Protein AF-A0A1E4WXC2-F1 (afdb_monomer_lite)

Foldseek 3Di:
DDPVLVVLLVLLVVLLVLLLVLLVCVVVVNDDPVSVVSNVVSVVVNVVSLVLLVDPPSVDDPVSSVSSVVSVVSSVVSCCCSDPVNVVVVVCCVVCPDPPPPDPPVVPVVPPPDPDDDDD

pLDDT: mean 85.44, std 17.56, range [43.09, 98.62]

Sequence (120 aa):
MNKLELTLIGMAQQQLSAVLRFHAKHEARTVTEDDEDEYLRDSGALSALLELGHLSDSGMGEAAVTAMLEVEAKHSAAVRAAHPLAKAAEAMSKKFPPRYVTGIQDSQTLRAADPDGPNS

Radius of gyration: 25.93 Å; chains: 1; bounding box: 46×17×95 Å

Structure (mmCIF, N/CA/C/O backbone):
data_AF-A0A1E4WXC2-F1
#
_entry.id   AF-A0A1E4WXC2-F1
#
loop_
_atom_site.group_PDB
_atom_site.id
_atom_site.type_symbol
_atom_site.label_atom_id
_atom_site.label_alt_id
_atom_site.label_comp_id
_atom_site.label_asym_id
_atom_site.label_entity_id
_atom_site.label_seq_id
_atom_site.pdbx_PDB_ins_code
_atom_site.Cartn_x
_atom_site.Cartn_y
_atom_site.Cartn_z
_atom_site.occupancy
_atom_site.B_iso_or_equiv
_atom_site.auth_seq_id
_atom_site.auth_comp_id
_atom_site.auth_asym_id
_atom_site.auth_atom_id
_atom_site.pdbx_PDB_model_num
ATOM 1 N N . MET A 1 1 ? 10.877 6.254 -16.185 1.00 93.56 1 MET A N 1
ATOM 2 C CA . MET A 1 1 ? 9.677 5.413 -16.028 1.00 93.56 1 MET A CA 1
ATOM 3 C C . MET A 1 1 ? 8.778 5.577 -17.239 1.00 93.56 1 MET A C 1
ATOM 5 O O . MET A 1 1 ? 8.698 6.683 -17.768 1.00 93.56 1 MET A O 1
ATOM 9 N N . ASN A 1 2 ? 8.131 4.505 -17.682 1.00 97.19 2 ASN A N 1
ATOM 10 C CA . ASN A 1 2 ? 7.173 4.500 -18.785 1.00 97.19 2 ASN A CA 1
ATOM 11 C C . ASN A 1 2 ? 5.724 4.698 -18.288 1.00 97.19 2 ASN A C 1
ATOM 13 O O . ASN A 1 2 ? 5.456 4.759 -17.088 1.00 97.19 2 ASN A O 1
ATOM 17 N N . LYS A 1 3 ? 4.770 4.813 -19.223 1.00 98.00 3 LYS A N 1
ATOM 18 C CA . LYS A 1 3 ? 3.358 5.057 -18.889 1.00 98.00 3 LYS A CA 1
ATOM 19 C C . LYS A 1 3 ? 2.736 3.927 -18.060 1.00 98.00 3 LYS A C 1
ATOM 21 O O . LYS A 1 3 ? 1.985 4.224 -17.138 1.00 98.00 3 LYS A O 1
ATOM 26 N N . LEU A 1 4 ? 3.046 2.669 -18.376 1.00 97.56 4 LEU A N 1
ATOM 27 C CA . LEU A 1 4 ? 2.528 1.513 -17.645 1.00 97.56 4 LEU A CA 1
ATOM 28 C C . LEU A 1 4 ? 3.024 1.521 -16.196 1.00 97.56 4 LEU A C 1
ATOM 30 O O . LEU A 1 4 ? 2.217 1.415 -15.282 1.00 97.56 4 LEU A O 1
ATOM 34 N N . GLU A 1 5 ? 4.322 1.730 -15.983 1.00 98.19 5 GLU A N 1
ATOM 35 C CA . GLU A 1 5 ? 4.922 1.827 -14.646 1.00 98.19 5 GLU A CA 1
ATOM 36 C C . GLU A 1 5 ? 4.270 2.932 -13.811 1.00 98.19 5 GLU A C 1
ATOM 38 O O . GLU A 1 5 ? 3.877 2.695 -12.672 1.00 98.19 5 GLU A O 1
ATOM 43 N N . LEU A 1 6 ? 4.087 4.124 -14.390 1.00 98.38 6 LEU A N 1
ATOM 44 C CA . LEU A 1 6 ? 3.409 5.232 -13.713 1.00 98.38 6 LEU A CA 1
ATOM 45 C C . LEU A 1 6 ? 1.959 4.885 -13.353 1.00 98.38 6 LEU A C 1
ATOM 47 O O . LEU A 1 6 ? 1.497 5.239 -12.271 1.00 98.38 6 LEU A O 1
ATOM 51 N N . THR A 1 7 ? 1.241 4.186 -14.236 1.00 98.50 7 THR A N 1
ATOM 52 C CA . THR A 1 7 ? -0.120 3.712 -13.955 1.00 98.50 7 THR A CA 1
ATOM 53 C C . THR A 1 7 ? -0.137 2.698 -12.814 1.00 98.50 7 THR A C 1
ATOM 55 O O . THR A 1 7 ? -0.936 2.855 -11.896 1.00 98.50 7 THR A O 1
ATOM 58 N N . LEU A 1 8 ? 0.756 1.707 -12.822 1.00 98.31 8 LEU A N 1
ATOM 59 C CA . LEU A 1 8 ? 0.839 0.690 -11.770 1.00 98.31 8 LEU A CA 1
ATOM 60 C C . LEU A 1 8 ? 1.173 1.312 -10.409 1.00 98.31 8 LEU A C 1
ATOM 62 O O . LEU A 1 8 ? 0.519 1.002 -9.415 1.00 98.31 8 LEU A O 1
ATOM 66 N N . ILE A 1 9 ? 2.131 2.241 -10.368 1.00 98.50 9 ILE A N 1
ATOM 67 C CA . ILE A 1 9 ? 2.482 2.978 -9.146 1.00 98.50 9 ILE A CA 1
ATOM 68 C C . ILE A 1 9 ? 1.293 3.816 -8.667 1.00 98.50 9 ILE A C 1
ATOM 70 O O . ILE A 1 9 ? 0.977 3.807 -7.479 1.00 98.50 9 ILE A O 1
ATOM 74 N N . GLY A 1 10 ? 0.598 4.509 -9.574 1.00 98.56 10 GLY A N 1
ATOM 75 C CA . GLY A 1 10 ? -0.602 5.277 -9.239 1.00 98.56 10 GLY A CA 1
ATOM 76 C C . GLY A 1 10 ? -1.714 4.401 -8.655 1.00 98.56 10 GLY A C 1
ATOM 77 O O . GLY A 1 10 ? -2.323 4.768 -7.651 1.00 98.56 10 GLY A O 1
ATOM 78 N N . MET A 1 11 ? -1.929 3.210 -9.220 1.00 98.62 11 MET A N 1
ATOM 79 C CA . MET A 1 11 ? -2.863 2.223 -8.673 1.00 98.62 11 MET A CA 1
ATOM 80 C C . MET A 1 11 ? -2.438 1.779 -7.271 1.00 98.62 11 MET A C 1
ATOM 82 O O . MET A 1 11 ? -3.259 1.804 -6.359 1.00 98.62 11 MET A O 1
ATOM 86 N N . ALA A 1 12 ? -1.161 1.449 -7.061 1.00 98.62 12 ALA A N 1
ATOM 87 C CA . ALA A 1 12 ? -0.656 1.040 -5.752 1.00 98.62 12 ALA A CA 1
ATOM 88 C C . ALA A 1 12 ? -0.820 2.156 -4.703 1.00 98.62 12 ALA A C 1
ATOM 90 O O . ALA A 1 12 ? -1.255 1.906 -3.582 1.00 98.62 12 ALA A O 1
ATOM 91 N N . GLN A 1 13 ? -0.560 3.413 -5.074 1.00 98.56 13 GLN A N 1
ATOM 92 C CA . GLN A 1 13 ? -0.780 4.571 -4.202 1.00 98.56 13 GLN A CA 1
ATOM 93 C C . GLN A 1 13 ? -2.261 4.787 -3.869 1.00 98.56 13 GLN A C 1
ATOM 95 O O . GLN A 1 13 ? -2.592 5.129 -2.730 1.00 98.56 13 GLN A O 1
ATOM 100 N N . GLN A 1 14 ? -3.160 4.575 -4.833 1.00 98.44 14 GLN A N 1
ATOM 101 C CA . GLN A 1 14 ? -4.601 4.656 -4.600 1.00 98.44 14 GLN A CA 1
ATOM 102 C C . GLN A 1 14 ? -5.060 3.577 -3.613 1.00 98.44 14 GLN A C 1
ATOM 104 O O . GLN A 1 14 ? -5.761 3.902 -2.654 1.00 98.44 14 GLN A O 1
ATOM 109 N N . GLN A 1 15 ? -4.624 2.327 -3.802 1.00 98.31 15 GLN A N 1
ATOM 110 C CA . GLN A 1 15 ? -4.984 1.230 -2.900 1.00 98.31 15 GLN A CA 1
ATOM 111 C C . GLN A 1 15 ? -4.395 1.423 -1.502 1.00 98.31 15 GLN A C 1
ATOM 113 O O . GLN A 1 15 ? -5.106 1.292 -0.508 1.00 98.31 15 GLN A O 1
ATOM 118 N N . LEU A 1 16 ? -3.138 1.870 -1.403 1.00 98.31 16 LEU A N 1
ATOM 119 C CA . LEU A 1 16 ? -2.549 2.276 -0.126 1.00 98.31 16 LEU A CA 1
ATOM 120 C C . LEU A 1 16 ? -3.389 3.362 0.560 1.00 98.31 16 LEU A C 1
ATOM 122 O O . LEU A 1 16 ? -3.649 3.278 1.756 1.00 98.31 16 LEU A O 1
ATOM 126 N N . SER A 1 17 ? -3.853 4.368 -0.181 1.00 98.19 17 SER A N 1
ATOM 127 C CA . SER A 1 17 ? -4.692 5.431 0.386 1.00 98.19 17 SER A CA 1
ATOM 128 C C . SER A 1 17 ? -6.028 4.897 0.916 1.00 98.19 17 SER A C 1
ATOM 130 O O . SER A 1 17 ? -6.542 5.409 1.910 1.00 98.19 17 SER A O 1
ATOM 132 N N . ALA A 1 18 ? -6.607 3.873 0.288 1.00 97.31 18 ALA A N 1
ATOM 133 C CA . ALA A 1 18 ? -7.816 3.222 0.783 1.00 97.31 18 ALA A CA 1
ATOM 134 C C . ALA A 1 18 ? -7.556 2.411 2.061 1.00 97.31 18 ALA A C 1
ATOM 136 O O . ALA A 1 18 ? -8.230 2.633 3.067 1.00 97.31 18 ALA A O 1
ATOM 137 N N . VAL A 1 19 ? -6.494 1.603 2.077 1.00 96.69 19 VAL A N 1
ATOM 138 C CA . VAL A 1 19 ? -6.042 0.857 3.262 1.00 96.69 19 VAL A CA 1
ATOM 139 C C . VAL A 1 19 ? -5.777 1.786 4.455 1.00 96.69 19 VAL A C 1
ATOM 141 O O . VAL A 1 19 ? -6.225 1.528 5.573 1.00 96.69 19 VAL A O 1
ATOM 144 N N . LEU A 1 20 ? -5.107 2.920 4.231 1.00 96.56 20 LEU A N 1
ATOM 145 C CA . LEU A 1 20 ? -4.854 3.910 5.282 1.00 96.56 20 LEU A CA 1
ATOM 146 C C . LEU A 1 20 ? -6.149 4.531 5.828 1.00 96.56 20 LEU A C 1
ATOM 148 O O . LEU A 1 20 ? -6.258 4.753 7.036 1.00 96.56 20 LEU A O 1
ATOM 152 N N . ARG A 1 21 ? -7.144 4.786 4.968 1.00 96.50 21 ARG A N 1
ATOM 153 C CA . ARG A 1 21 ? -8.462 5.286 5.397 1.00 96.50 21 ARG A CA 1
ATOM 154 C C . ARG A 1 21 ? -9.188 4.271 6.274 1.00 96.50 21 ARG A C 1
ATOM 156 O O . ARG A 1 21 ? -9.747 4.673 7.293 1.00 96.50 21 ARG A O 1
ATOM 163 N N . PHE A 1 22 ? -9.139 2.985 5.929 1.00 96.00 22 PHE A N 1
ATOM 164 C CA . PHE A 1 22 ? -9.697 1.932 6.776 1.00 96.00 22 PHE A CA 1
ATOM 165 C C . PHE A 1 22 ? -9.049 1.930 8.163 1.00 96.00 22 PHE A C 1
ATOM 167 O O . PHE A 1 22 ? -9.750 1.989 9.171 1.00 96.00 22 PHE A O 1
ATOM 174 N N . HIS A 1 23 ? -7.715 1.950 8.242 1.00 93.75 23 HIS A N 1
ATOM 175 C CA . HIS A 1 23 ? -7.026 1.973 9.535 1.00 93.75 23 HIS A CA 1
ATOM 176 C C . HIS A 1 23 ? -7.392 3.200 10.384 1.00 93.75 23 HIS A C 1
ATOM 178 O O . HIS A 1 23 ? -7.569 3.063 11.596 1.00 93.75 23 HIS A O 1
ATOM 184 N N . ALA A 1 24 ? -7.577 4.369 9.763 1.00 93.50 24 ALA A N 1
ATOM 185 C CA . ALA A 1 24 ? -8.047 5.566 10.458 1.00 93.50 24 ALA A CA 1
ATOM 186 C C . ALA A 1 24 ? -9.478 5.400 11.007 1.00 93.50 24 ALA A C 1
ATOM 188 O O . ALA A 1 24 ? -9.735 5.724 12.168 1.00 93.50 24 ALA A O 1
ATOM 189 N N . LYS A 1 25 ? -10.405 4.837 10.217 1.00 95.06 25 LYS A N 1
ATOM 190 C CA . LYS A 1 25 ? -11.763 4.504 10.689 1.00 95.06 25 LYS A CA 1
ATOM 191 C C . LYS A 1 25 ? -11.737 3.480 11.822 1.00 95.06 25 LYS A C 1
ATOM 193 O O . LYS A 1 25 ? -12.479 3.610 12.796 1.00 95.06 25 LYS A O 1
ATOM 198 N N . HIS A 1 26 ? -10.871 2.476 11.716 1.00 93.00 26 HIS A N 1
ATOM 199 C CA . HIS A 1 26 ? -10.718 1.431 12.723 1.00 93.00 26 HIS A CA 1
ATOM 200 C C . HIS A 1 26 ? -10.215 2.012 14.047 1.00 93.00 26 HIS A C 1
ATOM 202 O O . HIS A 1 26 ? -10.731 1.686 15.115 1.00 93.00 26 HIS A O 1
ATOM 208 N N . GLU A 1 27 ? -9.255 2.937 13.996 1.00 90.19 27 GLU A N 1
ATOM 209 C CA . GLU A 1 27 ? -8.804 3.679 15.173 1.00 90.19 27 GLU A CA 1
ATOM 210 C C . GLU A 1 27 ? -9.918 4.537 15.790 1.00 90.19 27 GLU A C 1
ATOM 212 O O . GLU A 1 27 ? -10.079 4.540 17.012 1.00 90.19 27 GLU A O 1
ATOM 217 N N . ALA A 1 28 ? -10.734 5.185 14.957 1.00 92.81 28 ALA A N 1
ATOM 218 C CA . ALA A 1 28 ? -11.896 5.959 15.388 1.00 92.81 28 ALA A CA 1
ATOM 219 C C . ALA A 1 28 ? -13.079 5.098 15.877 1.00 92.81 28 ALA A C 1
ATOM 221 O O . ALA A 1 28 ? -14.045 5.645 16.408 1.00 92.81 28 ALA A O 1
ATOM 222 N N . ARG A 1 29 ? -13.007 3.765 15.735 1.00 93.56 29 ARG A N 1
ATOM 223 C CA . ARG A 1 29 ? -14.093 2.809 16.026 1.00 93.56 29 ARG A CA 1
ATOM 224 C C . ARG A 1 29 ? -15.375 3.092 15.233 1.00 93.56 29 ARG A C 1
ATOM 226 O O . ARG A 1 29 ? -16.475 2.925 15.750 1.00 93.56 29 ARG A O 1
ATOM 233 N N . THR A 1 30 ? -15.223 3.520 13.982 1.00 96.38 30 THR A N 1
ATOM 234 C CA . THR A 1 30 ? -16.335 3.833 13.066 1.00 96.38 30 THR A CA 1
ATOM 235 C C . THR A 1 30 ? -16.383 2.905 11.850 1.00 96.38 30 THR A C 1
ATOM 237 O O . THR A 1 30 ? -16.949 3.284 10.831 1.00 96.38 30 THR A O 1
ATOM 240 N N . VAL A 1 31 ? -15.728 1.743 11.921 1.00 95.88 31 VAL A N 1
ATOM 241 C CA . VAL A 1 31 ? -15.724 0.736 10.847 1.00 95.88 31 VAL A CA 1
ATOM 242 C C . VAL A 1 31 ? -17.091 0.069 10.759 1.00 95.88 31 VAL A C 1
ATOM 244 O O . VAL A 1 31 ? -17.668 -0.303 11.782 1.00 95.88 31 VAL A O 1
ATOM 247 N N . THR A 1 32 ? -17.592 -0.067 9.537 1.00 97.00 32 THR A N 1
ATOM 248 C CA . THR 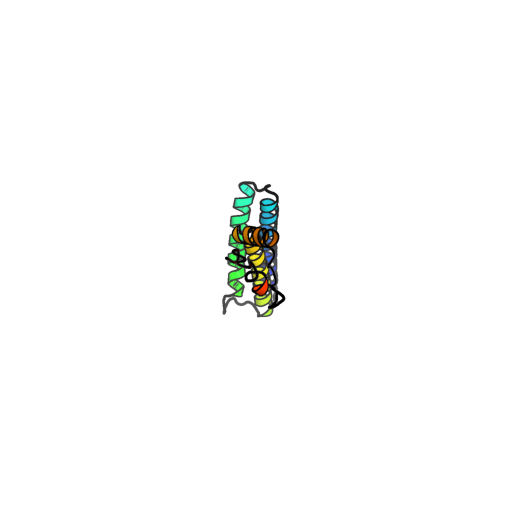A 1 32 ? -18.758 -0.886 9.192 1.00 97.00 32 THR A CA 1
ATOM 249 C C . THR A 1 32 ? -18.323 -2.219 8.576 1.00 97.00 32 THR A C 1
ATOM 251 O O . THR A 1 32 ? -17.158 -2.398 8.240 1.00 97.00 32 THR A O 1
ATOM 254 N N . GLU A 1 33 ? -19.260 -3.149 8.391 1.00 95.94 33 GLU A N 1
ATOM 255 C CA . GLU A 1 33 ? -18.998 -4.402 7.663 1.00 95.94 33 GLU A CA 1
ATOM 256 C C . GLU A 1 33 ? -18.554 -4.130 6.213 1.00 95.94 33 GLU A C 1
ATOM 258 O O . GLU A 1 33 ? -17.541 -4.663 5.770 1.00 95.94 33 GLU A O 1
ATOM 263 N N . ASP A 1 34 ? -19.217 -3.192 5.523 1.00 96.88 34 ASP A N 1
ATOM 264 C CA . ASP A 1 34 ? -18.814 -2.755 4.177 1.00 96.88 34 ASP A CA 1
ATOM 265 C C . ASP A 1 34 ? -17.365 -2.227 4.139 1.00 96.88 34 ASP A C 1
ATOM 267 O O . ASP A 1 34 ? -16.631 -2.482 3.185 1.00 96.88 34 ASP A O 1
ATOM 271 N N . ASP A 1 35 ? -16.925 -1.517 5.187 1.00 96.69 35 ASP A N 1
ATOM 272 C CA . ASP A 1 35 ? -15.550 -1.015 5.283 1.00 96.69 35 ASP A CA 1
ATOM 273 C C . ASP A 1 35 ? -14.525 -2.156 5.414 1.00 96.69 35 ASP A C 1
ATOM 275 O O . ASP A 1 35 ? -13.401 -2.029 4.922 1.00 96.69 35 ASP A O 1
ATOM 279 N N . GLU A 1 36 ? -14.883 -3.260 6.078 1.00 95.12 36 GLU A N 1
ATOM 280 C CA . GLU A 1 36 ? -14.024 -4.447 6.192 1.00 95.12 36 GLU A CA 1
ATOM 281 C C . GLU A 1 36 ? -13.896 -5.175 4.850 1.00 95.12 36 GLU A C 1
ATOM 283 O O . GLU A 1 36 ? -12.783 -5.526 4.446 1.00 95.12 36 GLU A O 1
ATOM 288 N N . ASP A 1 37 ? -15.003 -5.336 4.125 1.00 96.94 37 ASP A N 1
ATOM 289 C CA . ASP A 1 37 ? -15.015 -5.943 2.792 1.00 96.94 37 ASP A CA 1
ATOM 290 C C . ASP A 1 37 ? -14.212 -5.115 1.777 1.00 96.94 37 ASP A C 1
ATOM 292 O O . ASP A 1 37 ? -13.408 -5.658 1.006 1.00 96.94 37 ASP A O 1
ATOM 296 N N . GLU A 1 38 ? -14.380 -3.789 1.791 1.00 96.75 38 GLU A N 1
ATOM 297 C CA . GLU A 1 38 ? -13.581 -2.868 0.978 1.00 96.75 38 GLU A CA 1
ATOM 298 C C . GLU A 1 38 ? -12.095 -2.963 1.333 1.00 96.75 38 GLU A C 1
ATOM 300 O O . GLU A 1 38 ? -11.253 -3.092 0.442 1.00 96.75 38 GLU A O 1
ATOM 305 N N . TYR A 1 39 ? -11.759 -2.995 2.625 1.00 96.25 39 TYR A N 1
ATOM 306 C CA . TYR A 1 39 ? -10.379 -3.162 3.069 1.00 96.25 39 TYR A CA 1
ATOM 307 C C . TYR A 1 39 ? -9.760 -4.476 2.588 1.00 96.25 39 TYR A C 1
ATOM 309 O O . TYR A 1 39 ? -8.618 -4.474 2.120 1.00 96.25 39 TYR A O 1
ATOM 317 N N . LEU A 1 40 ? -10.475 -5.599 2.666 1.00 96.25 40 LEU A N 1
ATOM 318 C CA . LEU A 1 40 ? -9.975 -6.890 2.184 1.00 96.25 40 LEU A CA 1
ATOM 319 C C . LEU A 1 40 ? -9.710 -6.863 0.675 1.00 96.25 40 LEU A C 1
ATOM 321 O O . LEU A 1 40 ? -8.669 -7.343 0.219 1.00 96.25 40 LEU A O 1
ATOM 325 N N . ARG A 1 41 ? -10.612 -6.255 -0.102 1.00 97.50 41 ARG A N 1
ATOM 326 C CA . ARG A 1 41 ? -10.423 -6.070 -1.546 1.00 97.50 41 ARG A CA 1
ATOM 327 C C . ARG A 1 41 ? -9.202 -5.199 -1.846 1.00 97.50 41 ARG A C 1
ATOM 329 O O . ARG A 1 41 ? -8.361 -5.599 -2.654 1.00 97.50 41 ARG A O 1
ATOM 336 N N . ASP A 1 42 ? -9.107 -4.032 -1.222 1.00 97.50 42 ASP A N 1
ATOM 337 C CA . ASP A 1 42 ? -8.077 -3.039 -1.532 1.00 97.50 42 ASP A CA 1
ATOM 338 C C . ASP A 1 42 ? -6.696 -3.485 -1.035 1.00 97.50 42 ASP A C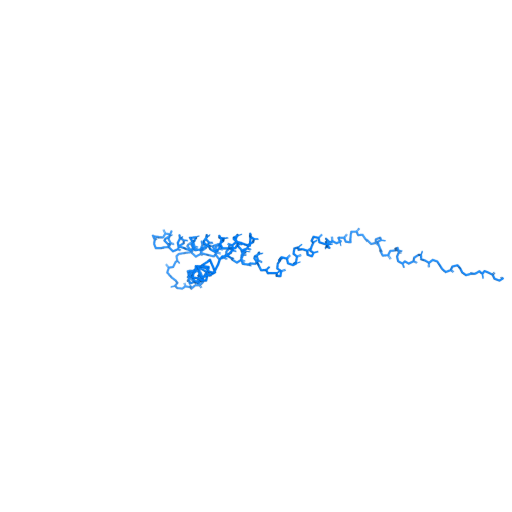 1
ATOM 340 O O . ASP A 1 42 ? -5.698 -3.310 -1.737 1.00 97.50 42 ASP A O 1
ATOM 344 N N . SER A 1 43 ? -6.627 -4.139 0.130 1.00 96.12 43 SER A N 1
ATOM 345 C CA . SER A 1 43 ? -5.388 -4.737 0.645 1.00 96.12 43 SER A CA 1
ATOM 346 C C . SER A 1 43 ? -4.901 -5.889 -0.234 1.00 96.12 43 SER A C 1
ATOM 348 O O . SER A 1 43 ? -3.718 -5.933 -0.567 1.00 96.12 43 SER A O 1
ATOM 350 N N . GLY A 1 44 ? -5.798 -6.765 -0.702 1.00 97.31 44 GLY A N 1
ATOM 351 C CA . GLY A 1 44 ? -5.453 -7.823 -1.654 1.00 97.31 44 GLY A CA 1
ATOM 352 C C . GLY A 1 44 ? -4.946 -7.273 -2.991 1.00 97.31 44 GLY A C 1
ATOM 353 O O . GLY A 1 44 ? -3.928 -7.736 -3.511 1.00 97.31 44 GLY A O 1
ATOM 354 N N . ALA A 1 45 ? -5.610 -6.245 -3.529 1.00 97.88 45 ALA A N 1
ATOM 355 C CA . ALA A 1 45 ? -5.178 -5.569 -4.752 1.00 97.88 45 ALA A CA 1
ATOM 356 C C . ALA A 1 45 ? -3.814 -4.880 -4.582 1.00 97.88 45 ALA A C 1
ATOM 358 O O . ALA A 1 45 ? -2.965 -4.966 -5.471 1.00 97.88 45 ALA A O 1
ATOM 359 N N . LEU A 1 46 ? -3.585 -4.225 -3.439 1.00 98.38 46 LEU A N 1
ATOM 360 C CA . LEU A 1 46 ? -2.302 -3.616 -3.108 1.00 98.38 46 LEU A CA 1
ATOM 361 C C . LEU A 1 46 ? -1.193 -4.667 -3.041 1.00 98.38 46 LEU A C 1
ATOM 363 O O . LEU A 1 46 ? -0.168 -4.489 -3.693 1.00 98.38 46 LEU A O 1
ATOM 367 N N . SER A 1 47 ? -1.401 -5.769 -2.317 1.00 97.50 47 SER A N 1
ATOM 368 C CA . SER A 1 47 ? -0.428 -6.863 -2.234 1.00 97.50 47 SER A CA 1
ATOM 369 C C . SER A 1 47 ? -0.046 -7.382 -3.618 1.00 97.50 47 SER A C 1
ATOM 371 O O . SER A 1 47 ? 1.136 -7.438 -3.935 1.00 97.50 47 SER A O 1
ATOM 373 N N . ALA A 1 48 ? -1.026 -7.661 -4.482 1.00 97.31 48 ALA A N 1
ATOM 374 C CA . ALA A 1 48 ? -0.761 -8.146 -5.836 1.00 97.31 48 ALA A CA 1
ATOM 375 C C . ALA A 1 48 ? 0.074 -7.165 -6.684 1.00 97.31 48 ALA A C 1
ATOM 377 O O . ALA A 1 48 ? 0.913 -7.593 -7.474 1.00 97.31 48 ALA A O 1
ATOM 378 N N . LEU A 1 49 ? -0.136 -5.853 -6.529 1.00 97.69 49 LEU A N 1
ATOM 379 C CA . LEU A 1 49 ? 0.656 -4.834 -7.226 1.00 97.69 49 LEU A CA 1
ATOM 380 C C . LEU A 1 49 ? 2.091 -4.750 -6.694 1.00 97.69 49 LEU A C 1
ATOM 382 O O . LEU A 1 49 ? 3.018 -4.567 -7.481 1.00 97.69 49 LEU A O 1
ATOM 386 N N . LEU A 1 50 ? 2.275 -4.871 -5.379 1.00 97.69 50 LEU A N 1
ATOM 387 C CA . LEU A 1 50 ? 3.586 -4.752 -4.738 1.00 97.69 50 LEU A CA 1
ATOM 388 C C . LEU A 1 50 ? 4.509 -5.934 -5.052 1.00 97.69 50 LEU A C 1
ATOM 390 O O . LEU A 1 50 ? 5.713 -5.728 -5.180 1.00 97.69 50 LEU A O 1
ATOM 394 N N . GLU A 1 51 ? 3.960 -7.130 -5.288 1.00 96.88 51 GLU A N 1
ATOM 395 C CA . GLU A 1 51 ? 4.734 -8.293 -5.755 1.00 96.88 51 GLU A CA 1
ATOM 396 C C . GLU A 1 51 ? 5.528 -7.997 -7.039 1.00 96.88 51 GLU A C 1
ATOM 398 O O . GLU A 1 51 ? 6.630 -8.511 -7.228 1.00 96.88 51 GLU A O 1
ATOM 403 N N . LEU A 1 52 ? 5.036 -7.101 -7.904 1.00 95.62 52 LEU A N 1
ATOM 404 C CA . LEU A 1 52 ? 5.754 -6.698 -9.120 1.00 95.62 52 LEU A CA 1
ATOM 405 C C . LEU A 1 52 ? 7.112 -6.040 -8.821 1.00 95.62 52 LEU A C 1
ATOM 407 O O . LEU A 1 52 ? 8.025 -6.138 -9.639 1.00 95.62 52 LEU A O 1
ATOM 411 N N . GLY A 1 53 ? 7.261 -5.398 -7.657 1.00 94.62 53 GLY A N 1
ATOM 412 C CA . GLY A 1 53 ? 8.529 -4.822 -7.205 1.00 94.62 53 GLY A CA 1
ATOM 413 C C . GLY A 1 53 ? 9.573 -5.869 -6.801 1.00 94.62 53 GLY A C 1
ATOM 414 O O . GLY A 1 53 ? 10.763 -5.569 -6.820 1.00 94.62 53 GLY A O 1
ATOM 415 N N . HIS A 1 54 ? 9.151 -7.095 -6.482 1.00 95.94 54 HIS A N 1
ATOM 416 C CA . HIS A 1 54 ? 10.038 -8.191 -6.067 1.00 95.94 54 HIS A CA 1
ATOM 417 C C . HIS A 1 54 ? 10.367 -9.165 -7.199 1.00 95.94 54 HIS A C 1
ATOM 419 O O . HIS A 1 54 ? 11.348 -9.907 -7.122 1.00 95.94 54 HIS A O 1
ATOM 425 N N . LEU A 1 55 ? 9.572 -9.167 -8.270 1.00 95.25 55 LEU A N 1
ATOM 426 C CA . LEU A 1 55 ? 9.800 -10.019 -9.432 1.00 95.25 55 LEU A CA 1
ATOM 427 C C . LEU A 1 55 ? 10.974 -9.503 -10.275 1.00 95.25 55 LEU A C 1
ATOM 429 O O . LEU A 1 55 ? 10.908 -8.424 -10.863 1.00 95.25 55 LEU A O 1
ATOM 433 N N . SER A 1 56 ? 12.026 -10.319 -10.391 1.00 87.75 56 SER A N 1
ATOM 434 C CA . SER A 1 56 ? 13.253 -9.974 -11.127 1.00 87.75 56 SER A CA 1
ATOM 435 C C . SER A 1 56 ? 13.019 -9.690 -12.617 1.00 87.75 56 SER A C 1
ATOM 437 O O . SER A 1 56 ? 13.701 -8.841 -13.181 1.00 87.75 56 SER A O 1
ATOM 439 N N . ASP A 1 57 ? 12.016 -10.335 -13.223 1.00 90.62 57 ASP A N 1
ATOM 440 C CA . ASP A 1 57 ? 11.634 -10.169 -14.634 1.00 90.62 57 ASP A CA 1
ATOM 441 C C . ASP A 1 57 ? 10.253 -9.501 -14.790 1.00 90.62 57 ASP A C 1
ATOM 443 O O . ASP A 1 57 ? 9.502 -9.790 -15.722 1.00 90.62 57 ASP A O 1
ATOM 447 N N . SER A 1 58 ? 9.883 -8.592 -13.881 1.00 91.00 58 SER A N 1
ATOM 448 C CA . SER A 1 58 ? 8.595 -7.872 -13.937 1.00 91.00 58 SER A CA 1
ATOM 449 C C . SER A 1 58 ? 8.434 -6.965 -15.163 1.00 91.00 58 SER A C 1
ATOM 451 O O . SER A 1 58 ? 7.332 -6.495 -15.452 1.00 91.00 58 SER A O 1
ATOM 453 N N . GLY A 1 59 ? 9.531 -6.674 -15.868 1.00 93.38 59 GLY A N 1
ATOM 454 C CA . GLY A 1 59 ? 9.573 -5.679 -16.938 1.00 93.38 59 GLY A CA 1
ATOM 455 C C . GLY A 1 59 ? 9.545 -4.232 -16.431 1.00 93.38 59 GLY A C 1
ATOM 456 O O . GLY A 1 59 ? 9.447 -3.313 -17.245 1.00 93.38 59 GLY A O 1
ATOM 457 N N . MET A 1 60 ? 9.634 -4.017 -15.113 1.00 96.38 60 MET A N 1
ATOM 458 C CA . MET A 1 60 ? 9.750 -2.691 -14.508 1.00 96.38 60 MET A CA 1
ATOM 459 C C . MET A 1 60 ? 11.209 -2.228 -14.476 1.00 96.38 60 MET A C 1
ATOM 461 O O . MET A 1 60 ? 12.113 -2.979 -14.118 1.00 96.38 60 MET A O 1
ATOM 465 N N . GLY A 1 61 ? 11.446 -0.960 -14.801 1.00 97.31 61 GLY A N 1
ATOM 466 C CA . GLY A 1 61 ? 12.736 -0.314 -14.581 1.00 97.31 61 GLY A CA 1
ATOM 467 C C . GLY A 1 61 ? 13.023 -0.075 -13.094 1.00 97.31 61 GLY A C 1
ATOM 468 O O . GLY A 1 61 ? 12.108 0.084 -12.285 1.00 97.31 61 GLY A O 1
ATOM 469 N N . GLU A 1 62 ? 14.304 0.045 -12.737 1.00 96.25 62 GLU A N 1
ATOM 470 C CA . GLU A 1 62 ? 14.786 0.182 -11.347 1.00 96.25 62 GLU A CA 1
ATOM 471 C C . GLU A 1 62 ? 14.100 1.301 -10.548 1.00 96.25 62 GLU A C 1
ATOM 473 O O . GLU A 1 62 ? 13.761 1.137 -9.374 1.00 96.25 62 GLU A O 1
ATOM 478 N N . ALA A 1 63 ? 13.850 2.445 -11.191 1.00 97.56 63 ALA A N 1
ATOM 479 C CA . ALA A 1 63 ? 13.170 3.562 -10.546 1.00 97.56 63 ALA A CA 1
ATOM 480 C C . ALA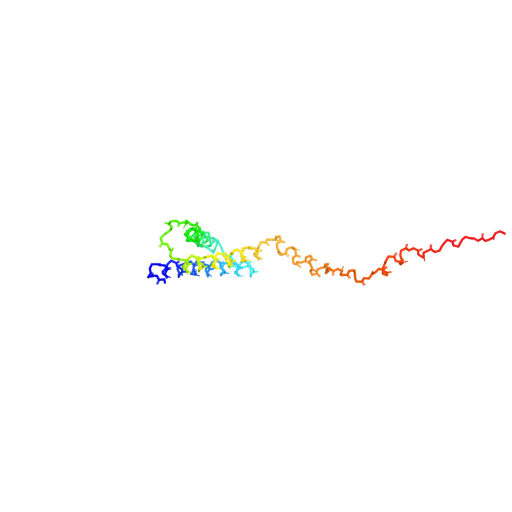 A 1 63 ? 11.718 3.205 -10.176 1.00 97.56 63 ALA A C 1
ATOM 482 O O . ALA A 1 63 ? 11.222 3.624 -9.132 1.00 97.56 63 ALA A O 1
ATOM 483 N N . ALA A 1 64 ? 11.031 2.440 -11.029 1.00 97.69 64 ALA A N 1
ATOM 484 C CA . ALA A 1 64 ? 9.660 2.018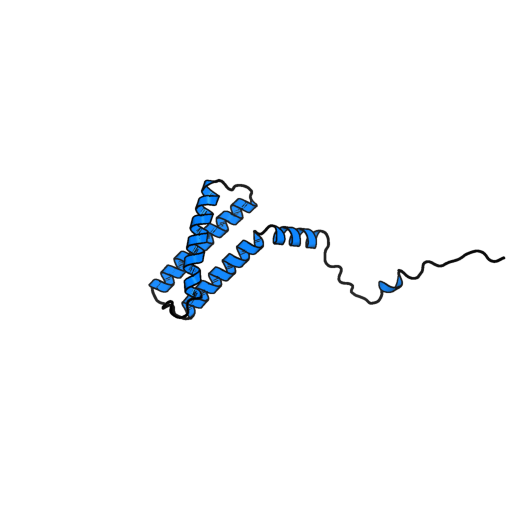 -10.779 1.00 97.69 64 ALA A CA 1
ATOM 485 C C . ALA A 1 64 ? 9.599 0.935 -9.691 1.00 97.69 64 ALA A C 1
ATOM 487 O O . ALA A 1 64 ? 8.714 0.984 -8.840 1.00 97.69 64 ALA A O 1
ATOM 488 N N . VAL A 1 65 ? 10.571 0.014 -9.673 1.00 97.88 65 VAL A N 1
ATOM 489 C CA . VAL A 1 65 ? 10.748 -0.965 -8.587 1.00 97.88 65 VAL A CA 1
ATOM 490 C C . VAL A 1 65 ? 10.949 -0.254 -7.251 1.00 97.88 65 VAL A C 1
ATOM 492 O O . VAL A 1 65 ? 10.210 -0.506 -6.304 1.00 97.88 65 VAL A O 1
ATOM 495 N N . THR A 1 66 ? 11.878 0.703 -7.191 1.00 98.00 66 THR A N 1
ATOM 496 C CA . THR A 1 66 ? 12.119 1.509 -5.982 1.00 98.00 66 THR A CA 1
ATOM 497 C C . THR A 1 66 ? 10.834 2.186 -5.497 1.00 98.00 66 THR A C 1
ATOM 499 O O . THR A 1 66 ? 10.507 2.115 -4.315 1.00 98.00 66 THR A O 1
ATOM 502 N N . ALA A 1 67 ? 10.055 2.777 -6.407 1.00 98.19 67 ALA A N 1
ATOM 503 C CA . ALA A 1 67 ? 8.786 3.410 -6.058 1.00 98.19 67 ALA A CA 1
ATOM 504 C C . ALA A 1 67 ? 7.745 2.416 -5.501 1.00 98.19 67 ALA A C 1
ATOM 506 O O . ALA A 1 67 ? 7.017 2.766 -4.573 1.00 98.19 67 ALA A O 1
ATOM 507 N N . MET A 1 68 ? 7.676 1.181 -6.017 1.00 98.12 68 MET A N 1
ATOM 508 C CA . MET A 1 68 ? 6.810 0.135 -5.450 1.00 98.12 68 MET A CA 1
ATOM 509 C C . MET A 1 68 ? 7.250 -0.262 -4.039 1.00 98.12 68 MET A C 1
ATOM 511 O O . MET A 1 68 ? 6.419 -0.312 -3.134 1.00 98.12 68 MET A O 1
ATOM 515 N N . LEU A 1 69 ? 8.553 -0.452 -3.817 1.00 97.56 69 LEU A N 1
ATOM 516 C CA . LEU A 1 69 ? 9.100 -0.785 -2.497 1.00 97.56 69 LEU A CA 1
ATOM 517 C C . LEU A 1 69 ? 8.847 0.327 -1.466 1.00 97.56 69 LEU A C 1
ATOM 519 O O . LEU A 1 69 ? 8.596 0.053 -0.293 1.00 97.56 69 LEU A O 1
ATOM 523 N N . GLU A 1 70 ? 8.842 1.596 -1.880 1.00 98.25 70 GLU A N 1
ATOM 524 C CA . GLU A 1 70 ? 8.442 2.705 -1.005 1.00 98.25 70 GLU A CA 1
ATOM 525 C C . GLU A 1 70 ? 6.958 2.647 -0.613 1.00 98.25 70 GLU A C 1
ATOM 527 O O . GLU A 1 70 ? 6.603 2.962 0.529 1.00 98.25 70 GLU A O 1
ATOM 532 N N . VAL A 1 71 ? 6.073 2.258 -1.539 1.00 98.25 71 VAL A N 1
ATOM 533 C CA . VAL A 1 71 ? 4.646 2.047 -1.242 1.00 98.25 71 VAL A CA 1
ATOM 534 C C . VAL A 1 71 ? 4.484 0.875 -0.272 1.00 98.25 71 VAL A C 1
ATOM 536 O O . VAL A 1 71 ? 3.761 1.002 0.719 1.00 98.25 71 VAL A O 1
ATOM 539 N N . GLU A 1 72 ? 5.204 -0.225 -0.483 1.00 98.06 72 GLU A N 1
ATOM 540 C CA . GLU A 1 72 ? 5.209 -1.376 0.423 1.00 98.06 72 GLU A CA 1
ATOM 541 C C . GLU A 1 72 ? 5.721 -1.024 1.822 1.00 98.06 72 GLU A C 1
ATOM 543 O O . GLU A 1 72 ? 5.124 -1.423 2.826 1.00 98.06 72 GLU A O 1
ATOM 548 N N . ALA A 1 73 ? 6.794 -0.238 1.917 1.00 97.75 73 ALA A N 1
ATOM 549 C CA . ALA A 1 73 ? 7.334 0.205 3.196 1.00 97.75 73 ALA A CA 1
ATOM 550 C C . ALA A 1 73 ? 6.295 1.014 3.990 1.00 97.75 73 ALA A C 1
ATOM 552 O O . ALA A 1 73 ? 6.137 0.806 5.199 1.00 97.75 73 ALA A O 1
ATOM 553 N N . LYS A 1 74 ? 5.542 1.893 3.312 1.00 97.19 74 LYS A N 1
ATOM 554 C CA . LYS A 1 74 ? 4.434 2.658 3.909 1.00 97.19 74 LYS A CA 1
ATOM 555 C C . LYS A 1 74 ? 3.287 1.750 4.343 1.00 97.19 74 LYS A C 1
ATOM 557 O O . LYS A 1 74 ? 2.803 1.896 5.465 1.00 97.19 74 LYS A O 1
ATOM 562 N N . HIS A 1 75 ? 2.889 0.798 3.501 1.00 95.69 75 HIS A N 1
ATOM 563 C CA . HIS A 1 75 ? 1.864 -0.189 3.837 1.00 95.69 75 HIS A CA 1
ATOM 564 C C . HIS A 1 75 ? 2.252 -0.994 5.086 1.00 95.69 75 HIS A C 1
ATOM 566 O O . HIS A 1 75 ? 1.515 -1.034 6.069 1.00 95.69 75 HIS A O 1
ATOM 572 N N . SER A 1 76 ? 3.468 -1.539 5.100 1.00 93.81 76 SER A N 1
ATOM 573 C CA . SER A 1 76 ? 4.010 -2.310 6.219 1.00 93.81 76 SER A CA 1
ATOM 574 C C . SER A 1 76 ? 4.068 -1.498 7.513 1.00 93.81 76 SER A C 1
ATOM 576 O O . SER A 1 76 ? 3.789 -2.019 8.593 1.00 93.81 76 SER A O 1
ATOM 578 N N . ALA A 1 77 ? 4.428 -0.214 7.432 1.00 93.06 77 ALA A N 1
ATOM 579 C CA . ALA A 1 77 ? 4.418 0.676 8.587 1.00 93.06 77 ALA A CA 1
ATOM 580 C C . ALA A 1 77 ? 3.000 0.883 9.141 1.00 93.06 77 ALA A C 1
ATOM 582 O O . ALA A 1 77 ? 2.817 0.817 10.357 1.00 93.06 77 ALA A O 1
ATOM 583 N N . ALA A 1 78 ? 2.006 1.068 8.269 1.00 90.00 78 ALA A N 1
ATOM 584 C CA . ALA A 1 78 ? 0.609 1.223 8.665 1.00 90.00 78 ALA A CA 1
ATOM 585 C C . ALA A 1 78 ? 0.054 -0.037 9.341 1.00 90.00 78 ALA A C 1
ATOM 587 O O . ALA A 1 78 ? -0.506 0.054 10.433 1.00 90.00 78 ALA A O 1
ATOM 588 N N . VAL A 1 79 ? 0.295 -1.216 8.758 1.00 88.38 79 VAL A N 1
ATOM 589 C CA . VAL A 1 79 ? -0.121 -2.502 9.341 1.00 88.38 79 VAL A CA 1
ATOM 590 C C . VAL A 1 79 ? 0.521 -2.710 10.713 1.00 88.38 79 VAL A C 1
ATOM 592 O O . VAL A 1 79 ? -0.167 -3.059 11.674 1.00 88.38 79 VAL A O 1
ATOM 595 N N . ARG A 1 80 ? 1.828 -2.438 10.849 1.00 88.81 80 ARG A N 1
ATOM 596 C CA . ARG A 1 80 ? 2.515 -2.521 12.148 1.00 88.81 80 ARG A CA 1
ATOM 597 C C . ARG A 1 80 ? 1.908 -1.575 13.179 1.00 88.81 80 ARG A C 1
ATOM 599 O O . ARG A 1 80 ? 1.697 -2.001 14.307 1.00 88.81 80 ARG A O 1
ATOM 606 N N . ALA A 1 81 ? 1.612 -0.330 12.810 1.00 86.62 81 ALA A N 1
ATOM 607 C CA . ALA A 1 81 ? 1.004 0.648 13.715 1.00 86.62 81 ALA A CA 1
ATOM 608 C C . ALA A 1 81 ? -0.428 0.260 14.130 1.00 86.62 81 ALA A C 1
ATOM 610 O O . ALA A 1 81 ? -0.834 0.476 15.274 1.00 86.62 81 ALA A O 1
ATOM 611 N N . ALA A 1 82 ? -1.189 -0.355 13.223 1.00 85.00 82 ALA A N 1
ATOM 612 C CA . ALA A 1 82 ? -2.533 -0.844 13.506 1.00 85.00 82 ALA A CA 1
ATOM 613 C C . ALA A 1 82 ? -2.539 -2.091 14.412 1.00 85.00 82 ALA A C 1
ATOM 615 O O . ALA A 1 82 ? -3.524 -2.326 15.117 1.00 85.00 82 ALA A O 1
ATOM 616 N N . HIS A 1 83 ? -1.453 -2.871 14.426 1.00 81.31 83 HIS A N 1
ATOM 617 C CA . HIS A 1 83 ? -1.391 -4.158 15.114 1.00 81.31 83 HIS A CA 1
ATOM 618 C C . HIS A 1 83 ? -1.537 -4.031 16.650 1.00 81.31 83 HIS A C 1
ATOM 620 O O . HIS A 1 83 ? -0.845 -3.217 17.274 1.00 81.31 83 HIS A O 1
ATOM 626 N N . PRO A 1 84 ? -2.346 -4.887 17.315 1.00 77.31 84 PRO A N 1
ATOM 627 C CA . PRO A 1 84 ? -2.580 -4.816 18.762 1.00 77.31 84 PRO A CA 1
ATOM 628 C C . PRO A 1 84 ? -1.307 -4.863 19.616 1.00 77.31 84 PRO A C 1
ATOM 630 O O . PRO A 1 84 ? -1.199 -4.142 20.606 1.00 77.31 84 PRO A O 1
ATOM 633 N N . LEU A 1 85 ? -0.317 -5.672 19.219 1.00 76.25 85 LEU A N 1
ATOM 634 C CA . LEU A 1 85 ? 0.968 -5.753 19.929 1.00 76.25 85 LEU A CA 1
ATOM 635 C C . LEU A 1 85 ? 1.751 -4.436 19.891 1.00 76.25 85 LEU A C 1
ATOM 637 O O . LEU A 1 85 ? 2.367 -4.081 20.892 1.00 76.25 85 LEU A O 1
ATOM 641 N N . ALA A 1 86 ? 1.713 -3.697 18.779 1.00 75.44 86 ALA A N 1
ATOM 642 C CA . ALA A 1 86 ? 2.391 -2.408 18.688 1.00 75.44 86 ALA A CA 1
ATOM 643 C C . ALA A 1 86 ? 1.735 -1.382 19.621 1.00 75.44 86 ALA A C 1
ATOM 645 O O . ALA A 1 86 ? 2.428 -0.695 20.371 1.00 75.44 86 ALA A O 1
ATOM 646 N N . LYS A 1 87 ? 0.398 -1.365 19.671 1.00 77.31 87 LYS A N 1
ATOM 647 C CA . LYS A 1 87 ? -0.359 -0.520 20.607 1.00 77.31 87 LYS A CA 1
ATOM 648 C C . LYS A 1 87 ? -0.093 -0.890 22.069 1.00 77.31 87 LYS A C 1
ATOM 650 O O . LYS A 1 87 ? 0.066 -0.010 22.914 1.00 77.31 87 LYS A O 1
ATOM 655 N N . ALA A 1 88 ? -0.000 -2.184 22.375 1.00 77.38 88 ALA A N 1
ATOM 656 C CA . ALA A 1 88 ? 0.339 -2.663 23.713 1.00 77.38 88 ALA A CA 1
ATOM 657 C C . ALA A 1 88 ? 1.770 -2.273 24.121 1.00 77.38 88 ALA A C 1
ATOM 659 O O . ALA A 1 88 ? 1.981 -1.831 25.250 1.00 77.38 88 ALA A O 1
ATOM 660 N N . ALA A 1 89 ? 2.739 -2.382 23.206 1.00 76.88 89 ALA A N 1
ATOM 661 C CA . ALA A 1 89 ? 4.118 -1.961 23.437 1.00 76.88 89 ALA A CA 1
ATOM 662 C C . ALA A 1 89 ? 4.224 -0.446 23.677 1.00 76.88 89 ALA A C 1
ATOM 664 O O . ALA A 1 89 ? 4.912 -0.019 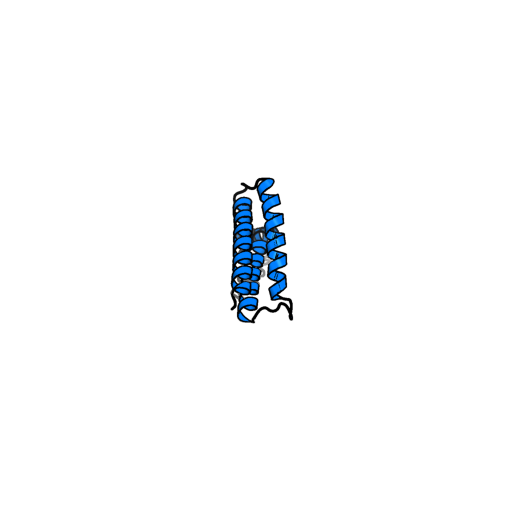24.604 1.00 76.88 89 ALA A O 1
ATOM 665 N N . GLU A 1 90 ? 3.497 0.372 22.913 1.00 78.56 90 GLU A N 1
ATOM 666 C CA . GLU A 1 90 ? 3.437 1.821 23.126 1.00 78.56 90 GLU A CA 1
ATOM 667 C C . GLU A 1 90 ? 2.824 2.169 24.493 1.00 78.56 90 GLU A C 1
ATOM 669 O O . GLU A 1 90 ? 3.385 2.966 25.248 1.00 78.56 90 GLU A O 1
ATOM 674 N N . ALA A 1 91 ? 1.705 1.534 24.854 1.00 81.81 91 ALA A N 1
ATOM 675 C CA . ALA A 1 91 ? 1.073 1.714 26.159 1.00 81.81 91 ALA A CA 1
ATOM 676 C C . ALA A 1 91 ? 2.000 1.287 27.310 1.00 81.81 91 ALA A C 1
ATOM 678 O O . ALA A 1 91 ? 2.060 1.959 28.342 1.00 81.81 91 ALA A O 1
ATOM 679 N N . MET A 1 92 ? 2.753 0.200 27.129 1.00 81.00 92 MET A N 1
ATOM 680 C CA . MET A 1 92 ? 3.727 -0.281 28.106 1.00 81.00 92 MET A CA 1
ATOM 681 C C . MET A 1 92 ? 4.912 0.678 28.241 1.00 81.00 92 MET A C 1
ATOM 683 O O . MET A 1 92 ? 5.274 0.997 29.366 1.00 81.00 92 MET A O 1
ATOM 687 N N . SER A 1 93 ? 5.454 1.203 27.138 1.00 83.12 93 SER A N 1
ATOM 688 C CA . SER A 1 93 ? 6.520 2.216 27.149 1.00 83.12 93 SER A CA 1
ATOM 689 C C . SER A 1 93 ? 6.081 3.510 27.848 1.00 83.12 93 SER A C 1
ATOM 691 O O . SER A 1 93 ? 6.834 4.085 28.629 1.00 83.12 93 SER A O 1
ATOM 693 N N . LYS A 1 94 ? 4.824 3.938 27.663 1.00 81.31 94 LYS A N 1
ATOM 694 C CA . LYS A 1 94 ? 4.253 5.086 28.395 1.00 81.31 94 LYS A CA 1
ATOM 695 C C . LYS A 1 94 ? 4.083 4.806 29.890 1.00 81.31 94 LYS A C 1
ATOM 697 O O . LYS A 1 94 ? 4.358 5.675 30.711 1.00 81.31 94 LYS A O 1
ATOM 702 N N . LYS A 1 95 ? 3.607 3.609 30.250 1.00 84.75 95 LYS A N 1
ATOM 703 C CA . LYS A 1 95 ? 3.368 3.210 31.649 1.00 84.75 95 LYS A CA 1
ATOM 704 C C . LYS A 1 95 ? 4.666 2.916 32.406 1.00 84.75 95 LYS A C 1
ATOM 706 O O . LYS A 1 95 ? 4.740 3.138 33.612 1.00 84.75 95 LYS A O 1
ATOM 711 N N . PHE A 1 96 ? 5.670 2.422 31.697 1.00 81.50 96 PHE A N 1
ATOM 712 C CA . PHE A 1 96 ? 6.972 2.026 32.211 1.00 81.50 96 PHE A CA 1
ATOM 713 C C . PHE A 1 96 ? 8.057 2.595 31.292 1.00 81.50 96 PHE A C 1
ATOM 715 O O . PHE A 1 96 ? 8.660 1.845 30.519 1.00 81.50 96 PHE A O 1
ATOM 722 N N . PRO A 1 97 ? 8.304 3.917 31.343 1.00 75.44 97 PRO A N 1
ATOM 723 C CA . PRO A 1 97 ? 9.363 4.513 30.546 1.00 75.44 97 PRO A CA 1
ATOM 724 C C . PRO A 1 97 ? 10.691 3.837 30.899 1.00 75.44 97 PRO A C 1
ATOM 726 O O . PRO A 1 97 ? 10.912 3.520 32.077 1.00 75.44 97 PRO A O 1
ATOM 729 N N . PRO A 1 98 ? 11.574 3.592 29.913 1.00 72.38 98 PRO A N 1
ATOM 730 C CA . PRO A 1 98 ? 12.861 2.976 30.180 1.00 72.38 98 PRO A CA 1
ATOM 731 C C . PRO A 1 98 ? 13.586 3.813 31.231 1.00 72.38 98 PRO A C 1
ATOM 733 O O . PRO A 1 98 ? 13.924 4.977 31.007 1.00 72.38 98 PRO A O 1
ATOM 736 N N . ARG A 1 99 ? 13.800 3.219 32.409 1.00 71.38 99 ARG A N 1
ATOM 737 C CA . ARG A 1 99 ? 14.718 3.776 33.392 1.00 71.38 99 ARG A CA 1
ATOM 738 C C . ARG A 1 99 ? 16.102 3.602 32.803 1.00 71.38 99 ARG A C 1
ATOM 740 O O . ARG A 1 99 ? 16.674 2.516 32.862 1.00 71.38 99 ARG A O 1
ATOM 747 N N . TYR A 1 100 ? 16.616 4.662 32.192 1.00 61.34 100 TYR A N 1
ATOM 748 C CA . TYR A 1 100 ? 18.039 4.749 31.941 1.00 61.34 100 TYR A CA 1
ATOM 749 C C . TYR A 1 100 ? 18.711 4.695 33.310 1.00 61.34 100 TYR A C 1
ATOM 751 O O . TYR A 1 100 ? 18.621 5.643 34.086 1.00 61.34 100 TYR A O 1
ATOM 759 N N . VAL A 1 101 ? 19.321 3.555 33.637 1.00 57.22 101 VAL A N 1
ATOM 760 C CA . VAL A 1 101 ? 20.217 3.445 34.789 1.00 57.22 101 VAL A CA 1
ATOM 761 C C . VAL A 1 101 ? 21.473 4.225 34.415 1.00 57.22 101 VAL A C 1
ATOM 763 O O . VAL A 1 101 ? 22.463 3.678 33.935 1.00 57.22 101 VAL A O 1
ATOM 766 N N . THR A 1 102 ? 21.404 5.546 34.535 1.00 55.62 102 THR A N 1
ATOM 767 C CA . THR A 1 102 ? 22.564 6.419 34.422 1.00 55.62 102 THR A CA 1
ATOM 768 C C . THR A 1 102 ? 23.259 6.439 35.771 1.00 55.62 102 THR A C 1
ATOM 770 O O . THR A 1 102 ? 23.038 7.337 36.576 1.00 55.62 102 THR A O 1
ATOM 773 N N . GLY A 1 103 ? 24.102 5.440 36.018 1.00 49.25 103 GLY A N 1
ATOM 774 C CA . GLY A 1 103 ? 25.104 5.518 37.075 1.00 49.25 103 GLY A CA 1
ATOM 775 C C . GLY A 1 103 ? 25.230 4.264 37.927 1.00 49.25 103 GLY A C 1
ATOM 776 O O . GLY A 1 103 ? 24.260 3.694 38.406 1.00 49.25 103 GLY A O 1
ATOM 777 N N . ILE A 1 104 ? 26.483 3.911 38.206 1.00 56.81 104 ILE A N 1
ATOM 778 C CA . ILE A 1 104 ? 26.939 2.873 39.148 1.00 56.81 104 ILE A CA 1
ATOM 779 C C . ILE A 1 104 ? 26.515 3.181 40.616 1.00 56.81 104 ILE A C 1
ATOM 781 O O . ILE A 1 104 ? 26.834 2.437 41.542 1.00 56.81 104 ILE A O 1
ATOM 785 N N . GLN A 1 105 ? 25.765 4.263 40.857 1.00 52.59 105 GLN A N 1
ATOM 786 C CA . GLN A 1 105 ? 25.394 4.742 42.192 1.00 52.59 105 GLN A CA 1
ATOM 787 C C . GLN A 1 105 ? 24.144 4.061 42.781 1.00 52.59 105 GLN A C 1
ATOM 789 O O . GLN A 1 105 ? 24.102 3.860 43.992 1.00 52.59 105 GLN A O 1
ATOM 794 N N . ASP A 1 106 ? 23.190 3.590 41.969 1.00 49.50 106 ASP A N 1
ATOM 795 C CA . ASP A 1 106 ? 21.963 2.943 42.487 1.00 49.50 106 ASP A CA 1
ATOM 796 C C . ASP A 1 106 ? 22.192 1.521 43.030 1.00 49.50 106 ASP A C 1
ATOM 798 O O . ASP A 1 106 ? 21.355 0.961 43.738 1.00 49.50 106 ASP A O 1
ATOM 802 N N . SER A 1 107 ? 23.360 0.933 42.761 1.00 50.59 107 SER A N 1
ATOM 803 C CA . SER A 1 107 ? 23.781 -0.338 43.361 1.00 50.59 107 SER A CA 1
ATOM 804 C C . SER A 1 107 ? 24.142 -0.231 44.850 1.00 50.59 107 SER A C 1
ATOM 806 O O . SER A 1 107 ? 24.313 -1.264 45.499 1.00 50.59 107 SER A O 1
ATOM 808 N N . GLN A 1 108 ? 24.278 0.978 45.411 1.00 50.25 108 GLN A N 1
ATOM 809 C CA . GLN A 1 108 ? 24.699 1.164 46.808 1.00 50.25 108 GLN A CA 1
ATOM 810 C C . GLN A 1 108 ? 23.536 1.337 47.797 1.00 50.25 108 GLN A C 1
ATOM 812 O O . GLN A 1 108 ? 23.703 1.036 48.977 1.00 50.25 108 GLN A O 1
ATOM 817 N N . THR A 1 109 ? 22.335 1.705 47.347 1.00 46.28 109 THR A N 1
ATOM 818 C CA . THR A 1 109 ? 21.185 1.947 48.242 1.00 46.28 109 THR A CA 1
ATOM 819 C C . THR A 1 109 ? 20.494 0.670 48.732 1.00 46.28 109 THR A C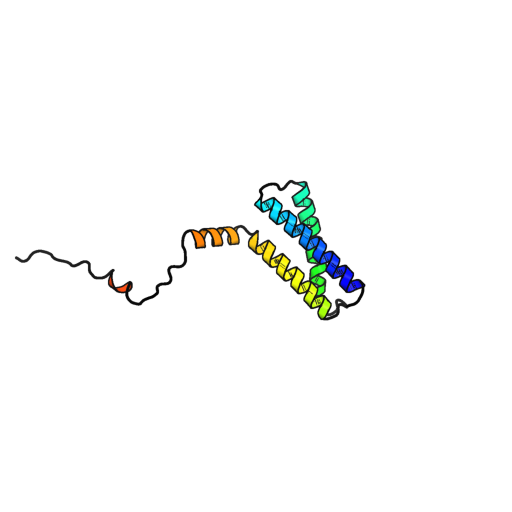 1
ATOM 821 O O . THR A 1 109 ? 19.688 0.727 49.654 1.00 46.28 109 THR A O 1
ATOM 824 N N . LEU A 1 110 ? 20.827 -0.498 48.171 1.00 48.84 110 LEU A N 1
ATOM 825 C CA . LEU A 1 110 ? 20.319 -1.804 48.622 1.00 48.84 110 LEU A CA 1
ATOM 826 C C . LEU A 1 110 ? 21.183 -2.468 49.710 1.00 48.84 110 LEU A C 1
ATOM 828 O O . LEU A 1 110 ? 20.832 -3.550 50.177 1.00 48.84 110 LEU A O 1
ATOM 832 N N . ARG A 1 111 ? 22.312 -1.862 50.112 1.00 49.34 111 ARG A N 1
ATOM 833 C CA . ARG A 1 111 ? 23.305 -2.502 50.999 1.00 49.34 111 ARG A CA 1
ATOM 834 C C . ARG A 1 111 ? 23.545 -1.811 52.346 1.00 49.34 111 ARG A C 1
ATOM 836 O O . ARG A 1 111 ? 24.416 -2.265 53.077 1.00 49.34 111 ARG A O 1
ATOM 843 N N . ALA A 1 112 ? 22.788 -0.766 52.680 1.00 47.66 112 ALA A N 1
ATOM 844 C CA . ALA A 1 112 ? 22.961 0.016 53.911 1.00 47.66 112 ALA A CA 1
ATOM 845 C C . ALA A 1 112 ? 21.716 -0.012 54.821 1.00 47.66 112 ALA A C 1
ATOM 847 O O . ALA A 1 112 ? 21.264 1.022 55.303 1.00 47.66 112 ALA A O 1
ATOM 848 N N . ALA A 1 113 ? 21.136 -1.197 55.028 1.00 47.75 113 ALA A N 1
ATOM 849 C CA . ALA A 1 113 ? 20.288 -1.443 56.192 1.00 47.75 113 ALA A CA 1
ATOM 850 C C . ALA A 1 113 ? 21.164 -2.131 57.251 1.00 47.75 113 ALA A C 1
ATOM 852 O O . ALA A 1 113 ? 21.438 -3.327 57.147 1.00 47.75 113 ALA A O 1
ATOM 853 N N . ASP A 1 114 ? 21.672 -1.334 58.192 1.00 46.81 114 ASP A N 1
ATOM 854 C CA . ASP A 1 114 ? 22.501 -1.763 59.321 1.00 46.81 114 ASP A CA 1
ATOM 855 C C . ASP A 1 114 ? 21.810 -2.830 60.193 1.00 46.81 114 ASP A C 1
ATOM 857 O O . ASP A 1 114 ? 20.611 -2.719 60.473 1.00 46.81 114 ASP A O 1
ATOM 861 N N . PRO A 1 115 ? 22.553 -3.835 60.694 1.00 51.97 115 PRO A N 1
ATOM 862 C CA . PRO A 1 115 ? 22.127 -4.690 61.788 1.00 51.97 115 PRO A CA 1
ATOM 863 C C . PRO A 1 115 ? 22.667 -4.149 63.125 1.00 51.97 115 PRO A C 1
ATOM 865 O O . PRO A 1 115 ? 23.634 -4.684 63.659 1.00 51.97 115 PRO A O 1
ATOM 868 N N . ASP A 1 116 ? 22.038 -3.118 63.693 1.00 47.31 116 ASP A N 1
ATOM 869 C CA . ASP A 1 116 ? 22.275 -2.753 65.099 1.00 47.31 116 ASP A CA 1
ATOM 870 C C . ASP A 1 116 ? 21.357 -3.585 66.012 1.00 47.31 116 ASP A C 1
ATOM 872 O O . ASP A 1 116 ? 20.192 -3.261 66.255 1.00 47.31 116 ASP A O 1
ATOM 876 N N . GLY A 1 117 ? 21.893 -4.710 66.492 1.00 43.09 117 GLY A N 1
ATOM 877 C CA . GLY A 1 117 ? 21.402 -5.445 67.662 1.00 43.09 117 GLY A CA 1
ATOM 878 C C . GLY A 1 117 ? 22.217 -5.060 68.908 1.00 43.09 117 GLY A C 1
ATOM 879 O O . GLY A 1 117 ? 23.402 -4.759 68.778 1.00 43.09 117 GLY A O 1
ATOM 880 N N . PRO A 1 118 ? 21.624 -5.033 70.115 1.00 52.97 118 PRO A N 1
ATOM 881 C CA . PRO A 1 118 ? 22.197 -4.325 71.257 1.00 52.97 118 PRO A CA 1
ATOM 882 C C . PRO A 1 118 ? 23.369 -5.077 71.907 1.00 52.97 118 PRO A C 1
ATOM 884 O O . PRO A 1 118 ? 23.320 -6.294 72.091 1.00 52.97 118 PRO A O 1
ATOM 887 N N . ASN A 1 119 ? 24.391 -4.313 72.310 1.00 45.62 119 ASN A N 1
ATOM 888 C CA . ASN A 1 119 ? 25.484 -4.750 73.184 1.00 45.62 119 ASN A CA 1
ATOM 889 C C . ASN A 1 119 ? 24.948 -5.324 74.509 1.00 45.62 119 ASN A C 1
ATOM 891 O O . ASN A 1 119 ? 24.077 -4.720 75.140 1.00 45.62 119 ASN A O 1
ATOM 895 N N . SER A 1 120 ? 25.518 -6.461 74.926 1.00 46.59 120 SER A N 1
ATOM 896 C CA . SER A 1 120 ? 25.500 -6.961 76.312 1.00 46.59 120 SER A CA 1
ATOM 897 C C . SER A 1 120 ? 26.671 -6.394 77.106 1.00 46.59 120 SER A C 1
ATOM 899 O O . SER A 1 120 ? 27.727 -6.150 76.478 1.00 46.59 120 SER A O 1
#

Secondary structure (DSSP, 8-state):
--HHHHHHHHHHHHHHHHHHHHHHHHHHT---HHHHHHHHHHHHHHHHHHGGGT-TTSS--HHHHHHHHHHHHHHHHHHHHHSHHHHHHHHHHHHS-------TTTTSTTS-----PPP-